Protein AF-A0A227IM84-F1 (afdb_monomer_lite)

Secondary structure (DSSP, 8-state):
-GGGT---SS-HHHHHH--TTGGGGG-GGGS------S-HHHHHHHHHHHSEEEE--SS--TTTT-EEEETT-TTHHHH-

InterPro domains:
  IPR004218 Prokaryotic glutathione synthetase, ATP-binding [PF02955] (20-80)
  IPR013815 ATP-grasp fold, subdomain 1 [G3DSA:3.30.1490.20] (33-80)

Organism: Vibrio parahaemolyticus (NCBI:txid670)

Radius of gyration: 16.97 Å; chains: 1; bounding box: 40×23×46 Å

pLDDT: mean 95.2, std 2.98, range [86.69, 98.12]

Sequence (80 aa):
AEEQGALIVNKPQSLRDCNEKLFTAWFPELTPTTIVTRKAEKIKAFREEHGDVILKPLDGMGGASIFRVKENDPNVSVII

Foldseek 3Di:
DVVVPDDDVPDPVCCVVCQPPCNCVVVVVVDPDDDDDPDLVVVVVVCVVPQWDWDDDSDDDDCPLIDTDGNPDPCSVVSD

Structure (mmCIF, N/CA/C/O backbone):
data_AF-A0A227IM84-F1
#
_entry.id   AF-A0A227IM84-F1
#
loop_
_atom_site.group_PDB
_atom_site.id
_atom_site.type_symbol
_atom_site.label_atom_id
_atom_site.label_alt_id
_atom_site.label_comp_id
_atom_site.label_asym_id
_atom_site.label_entity_id
_atom_site.label_seq_id
_atom_site.pdbx_PDB_ins_code
_atom_site.Cartn_x
_atom_site.Cartn_y
_atom_site.Cartn_z
_atom_site.occupancy
_atom_site.B_iso_or_equiv
_atom_site.auth_seq_id
_atom_site.auth_comp_id
_atom_site.auth_asym_id
_atom_site.auth_atom_id
_atom_site.pdbx_PDB_model_num
ATOM 1 N N . ALA A 1 1 ? -13.831 -4.270 26.973 1.00 86.69 1 ALA A N 1
ATOM 2 C CA . ALA A 1 1 ? -13.623 -2.812 27.106 1.00 86.69 1 ALA A CA 1
ATOM 3 C C . ALA A 1 1 ? -14.603 -2.037 26.226 1.00 86.69 1 ALA A C 1
ATOM 5 O O . ALA A 1 1 ? -15.526 -1.470 26.789 1.00 86.69 1 ALA A O 1
ATOM 6 N N . GLU A 1 2 ? -14.485 -2.068 24.888 1.00 92.94 2 GLU A N 1
ATOM 7 C CA . GLU A 1 2 ? -15.459 -1.398 23.992 1.00 92.94 2 GLU A CA 1
ATOM 8 C C . GLU A 1 2 ? -16.893 -1.912 24.222 1.00 92.94 2 GLU A C 1
ATOM 10 O O . GLU A 1 2 ? -17.784 -1.134 24.539 1.00 92.94 2 GLU A O 1
ATOM 15 N N . GLU A 1 3 ? -17.095 -3.234 24.206 1.00 95.44 3 GLU A N 1
ATOM 16 C CA . GLU A 1 3 ? -18.396 -3.877 24.491 1.00 95.44 3 GLU A CA 1
ATOM 17 C C . GLU A 1 3 ? -18.931 -3.604 25.909 1.00 95.44 3 GLU A C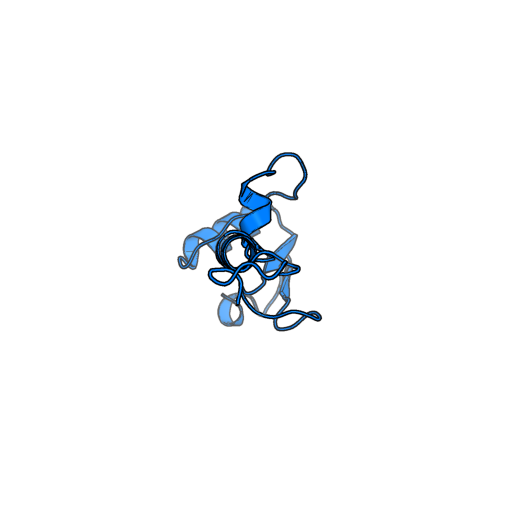 1
ATOM 19 O O . GLU A 1 3 ? -20.107 -3.803 26.183 1.00 95.44 3 GLU A O 1
ATOM 24 N N . GLN A 1 4 ? -18.070 -3.135 26.816 1.00 96.81 4 GLN A N 1
ATOM 25 C CA . GLN A 1 4 ? -18.416 -2.796 28.200 1.00 96.81 4 GLN A CA 1
ATOM 26 C C . GLN A 1 4 ? -18.665 -1.285 28.377 1.00 96.81 4 GLN A C 1
ATOM 28 O O . GLN A 1 4 ? -18.755 -0.809 29.505 1.00 96.81 4 GLN A O 1
ATOM 33 N N . GLY A 1 5 ? -18.763 -0.523 27.279 1.00 96.12 5 GLY A N 1
ATOM 34 C CA . GLY A 1 5 ? -19.124 0.898 27.275 1.00 96.12 5 GLY A CA 1
ATOM 35 C C . GLY A 1 5 ? -17.950 1.880 27.307 1.00 96.12 5 GLY A C 1
ATOM 36 O O . GLY A 1 5 ? -18.176 3.088 27.349 1.00 96.12 5 GLY A O 1
ATOM 37 N N . ALA A 1 6 ? -16.700 1.408 27.272 1.00 97.19 6 ALA A N 1
ATOM 38 C CA . ALA A 1 6 ? -15.545 2.302 27.211 1.00 97.19 6 ALA A CA 1
ATOM 39 C C . ALA A 1 6 ? -15.373 2.904 25.804 1.00 97.19 6 ALA A C 1
ATOM 41 O O . ALA A 1 6 ? -15.404 2.180 24.807 1.00 97.19 6 ALA A O 1
ATOM 42 N N . LEU A 1 7 ? -15.108 4.214 25.722 1.00 97.19 7 LEU A N 1
ATOM 43 C CA . LEU A 1 7 ? -14.642 4.858 24.491 1.00 97.19 7 LEU A CA 1
ATOM 4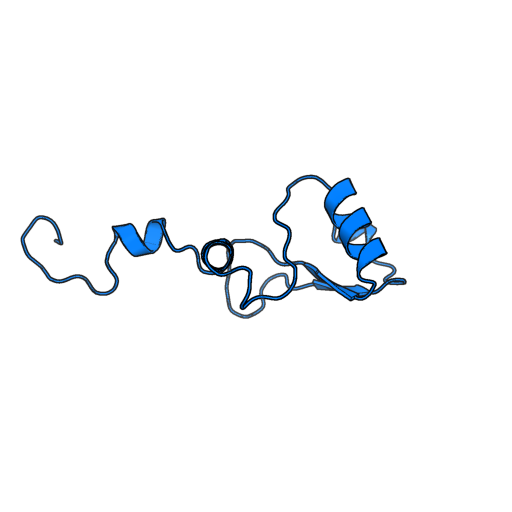4 C C . LEU A 1 7 ? -13.212 4.392 24.185 1.00 97.19 7 LEU A C 1
ATOM 46 O O . LEU A 1 7 ? -12.311 4.584 25.000 1.00 97.19 7 LEU A O 1
ATOM 50 N N . ILE A 1 8 ? -13.000 3.815 23.002 1.00 97.62 8 ILE A N 1
ATOM 51 C CA . ILE A 1 8 ? -11.682 3.368 22.540 1.00 97.62 8 ILE A CA 1
ATOM 52 C C . ILE A 1 8 ? -11.224 4.249 21.380 1.00 97.62 8 ILE A C 1
ATOM 54 O O . ILE A 1 8 ? -11.947 4.414 20.396 1.00 97.62 8 ILE A O 1
ATOM 58 N N . VAL A 1 9 ? -10.010 4.787 21.483 1.00 96.69 9 VAL A N 1
ATOM 59 C CA . VAL A 1 9 ? -9.402 5.631 20.450 1.00 96.69 9 VAL A CA 1
ATOM 60 C C . VAL A 1 9 ? -8.075 5.002 20.017 1.00 96.69 9 VAL A C 1
ATOM 62 O O . VAL A 1 9 ? -7.145 4.932 20.812 1.00 96.69 9 VAL A O 1
ATOM 65 N N . ASN A 1 10 ? -7.928 4.510 18.785 1.00 96.44 10 ASN A N 1
ATOM 66 C CA . ASN A 1 10 ? -8.935 4.415 17.716 1.00 96.44 10 ASN A CA 1
ATOM 67 C C . ASN A 1 10 ? -9.876 3.208 17.878 1.00 96.44 10 ASN A C 1
ATOM 69 O O . ASN A 1 10 ? -9.532 2.224 18.533 1.00 96.44 10 ASN A O 1
ATOM 73 N N . LYS A 1 11 ? -11.047 3.259 17.226 1.00 97.31 11 LYS A N 1
ATOM 74 C CA . LYS A 1 11 ? -12.028 2.162 17.224 1.00 97.31 11 LYS A CA 1
ATOM 75 C C . LYS A 1 11 ? -11.372 0.840 16.766 1.00 97.31 11 LYS A C 1
ATOM 77 O O . LYS A 1 11 ? -10.841 0.797 15.654 1.00 97.31 11 LYS A O 1
ATOM 82 N N . PRO A 1 12 ? -11.451 -0.257 17.546 1.00 96.88 12 PRO A N 1
ATOM 83 C CA . PRO A 1 12 ? -10.786 -1.527 17.233 1.00 96.88 12 PRO A CA 1
ATOM 84 C C . PRO A 1 12 ? -11.135 -2.119 15.868 1.00 96.88 12 PRO A C 1
ATOM 86 O O . PRO A 1 12 ? -10.281 -2.707 15.211 1.00 96.88 12 PRO A O 1
ATOM 89 N N . GLN A 1 13 ? -12.388 -1.978 15.434 1.00 97.62 13 GLN A N 1
ATOM 90 C CA . GLN A 1 13 ? -12.806 -2.414 14.104 1.00 97.62 13 GLN A CA 1
ATOM 91 C C . GLN A 1 13 ? -12.143 -1.580 13.004 1.00 97.62 13 GLN A C 1
ATOM 93 O O . GLN A 1 13 ? -11.554 -2.149 12.093 1.00 97.62 13 GLN A O 1
ATOM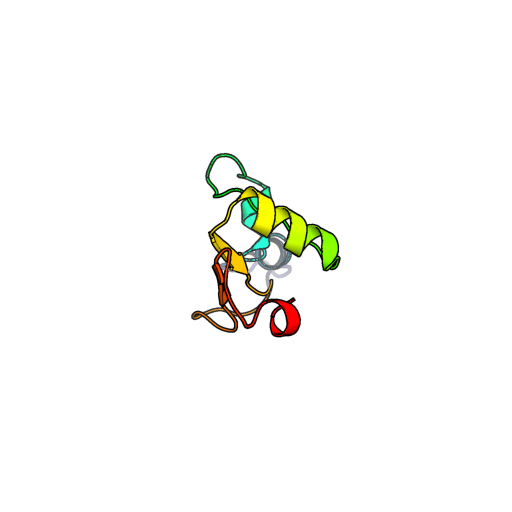 98 N N . SER A 1 14 ? -12.139 -0.253 13.141 1.00 97.94 14 SER A N 1
ATOM 99 C CA . SER A 1 14 ? -11.486 0.640 12.181 1.00 97.94 14 SER A CA 1
ATOM 100 C C . SER A 1 14 ? -9.993 0.348 12.046 1.00 97.94 14 SER A C 1
ATOM 102 O O . SER A 1 14 ? -9.458 0.442 10.954 1.00 97.94 14 SER A O 1
ATOM 104 N N . LEU A 1 15 ? -9.314 -0.078 13.116 1.00 97.12 15 LEU A N 1
ATOM 105 C CA . LEU A 1 15 ? -7.911 -0.502 13.031 1.00 97.12 15 LEU A CA 1
ATOM 106 C C . LEU A 1 15 ? -7.703 -1.761 12.171 1.00 97.12 15 LEU A C 1
ATOM 108 O O . LEU A 1 15 ? -6.645 -1.911 11.567 1.00 97.12 15 LEU A O 1
ATOM 112 N N . ARG A 1 16 ? -8.687 -2.667 12.110 1.00 96.75 16 ARG A N 1
ATOM 113 C CA . ARG A 1 16 ? -8.636 -3.851 11.234 1.00 96.75 16 ARG A CA 1
ATOM 114 C C . ARG A 1 16 ? -8.999 -3.509 9.793 1.00 96.75 16 ARG A C 1
ATOM 116 O O . ARG A 1 16 ? -8.394 -4.055 8.875 1.00 96.75 16 ARG A O 1
ATOM 123 N N . ASP A 1 17 ? -9.963 -2.614 9.618 1.00 97.19 17 ASP A N 1
ATOM 124 C CA . ASP A 1 17 ? -10.490 -2.241 8.305 1.00 97.19 17 ASP A CA 1
ATOM 125 C C . ASP A 1 17 ? -9.536 -1.278 7.570 1.00 97.19 17 ASP A C 1
ATOM 127 O O . ASP A 1 17 ? -9.339 -1.381 6.359 1.00 97.19 17 ASP A O 1
ATOM 131 N N . CYS A 1 18 ? -8.889 -0.371 8.305 1.00 97.56 18 CYS A N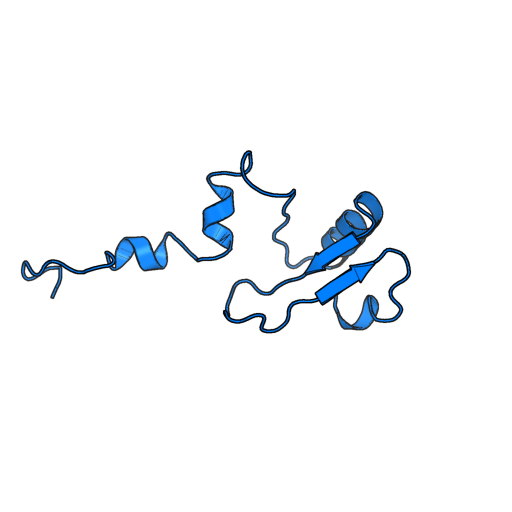 1
ATOM 132 C CA . CYS A 1 18 ? -8.064 0.704 7.763 1.00 97.56 18 CYS A CA 1
ATOM 133 C C . CYS A 1 18 ? -6.563 0.391 7.879 1.00 97.56 18 CYS A C 1
ATOM 135 O O . CYS A 1 18 ? -5.832 1.074 8.599 1.00 97.56 18 CYS A O 1
ATOM 137 N N . ASN A 1 19 ? -6.074 -0.631 7.164 1.00 96.38 19 ASN A N 1
ATOM 138 C CA . ASN A 1 19 ? -4.626 -0.861 7.061 1.00 96.38 19 ASN A CA 1
ATOM 139 C C . ASN A 1 19 ? -3.926 0.386 6.492 1.00 96.38 19 ASN A C 1
ATOM 141 O O . ASN A 1 19 ? -4.347 0.922 5.470 1.00 96.38 19 ASN A O 1
ATOM 145 N N . GLU A 1 20 ? -2.814 0.795 7.104 1.00 94.12 20 GLU A N 1
ATOM 146 C CA . GLU A 1 20 ? -2.134 2.059 6.788 1.00 94.12 20 GLU A CA 1
ATOM 147 C C . GLU A 1 20 ? -1.765 2.249 5.310 1.00 94.12 20 GLU A C 1
ATOM 149 O O . GLU A 1 20 ? -1.625 3.382 4.855 1.00 94.12 20 GLU A O 1
ATOM 154 N N . LYS A 1 21 ? -1.541 1.159 4.566 1.00 93.44 21 LYS A N 1
ATOM 155 C CA . LYS A 1 21 ? -1.152 1.208 3.152 1.00 93.44 21 LYS A CA 1
ATOM 156 C C . LYS A 1 21 ? -2.330 0.902 2.235 1.00 93.44 21 LYS A C 1
ATOM 158 O O . LYS A 1 21 ? -2.488 1.576 1.229 1.00 93.44 21 LYS A O 1
ATOM 163 N N . LEU A 1 22 ? -3.153 -0.093 2.563 1.00 96.06 22 LEU A N 1
ATOM 164 C CA . LEU A 1 22 ? -4.268 -0.518 1.712 1.00 96.06 22 LEU A CA 1
ATOM 165 C C . LEU A 1 22 ? -5.476 0.407 1.795 1.00 96.06 22 LEU A C 1
ATOM 167 O O . LEU A 1 22 ? -6.230 0.485 0.830 1.00 96.06 22 LEU A O 1
ATOM 171 N N . PHE A 1 23 ? -5.666 1.123 2.904 1.00 97.62 23 PHE A N 1
ATOM 172 C CA . PHE A 1 23 ? -6.820 2.005 3.059 1.00 97.62 23 PHE A CA 1
ATOM 173 C C . PHE A 1 23 ? -6.824 3.155 2.038 1.00 97.62 23 PHE A C 1
ATOM 175 O O . PHE A 1 23 ? -7.879 3.684 1.702 1.00 97.62 23 PHE A O 1
ATOM 182 N N . THR A 1 24 ? -5.669 3.474 1.444 1.00 97.06 24 THR A N 1
ATOM 183 C CA . THR A 1 24 ? -5.576 4.443 0.343 1.00 97.06 24 THR A CA 1
ATOM 184 C C . THR A 1 24 ? -6.324 3.988 -0.915 1.00 97.06 24 THR A C 1
ATOM 186 O O . THR A 1 24 ? -6.682 4.823 -1.735 1.00 97.06 24 THR A O 1
ATOM 189 N N . ALA A 1 25 ? -6.616 2.690 -1.068 1.00 96.50 25 ALA A N 1
ATOM 190 C CA . ALA A 1 25 ? -7.393 2.163 -2.191 1.00 96.50 25 ALA A CA 1
ATOM 191 C C . ALA A 1 25 ? -8.849 2.665 -2.222 1.00 96.50 25 ALA A C 1
ATOM 193 O O . ALA A 1 25 ? -9.499 2.558 -3.258 1.00 96.50 25 ALA A O 1
ATOM 194 N N . TRP A 1 26 ? -9.355 3.221 -1.115 1.00 97.69 26 TRP A N 1
ATOM 195 C CA . TRP A 1 26 ? -10.670 3.867 -1.053 1.00 97.69 26 TRP A CA 1
ATOM 196 C C . TRP A 1 26 ? -10.663 5.319 -1.549 1.00 97.69 26 TRP A C 1
ATOM 198 O O . TRP A 1 26 ? -11.733 5.898 -1.699 1.00 97.69 26 TRP A O 1
ATOM 208 N N . PHE A 1 27 ? -9.484 5.890 -1.817 1.00 97.62 27 PHE A N 1
ATOM 209 C CA . PHE A 1 27 ? -9.299 7.265 -2.297 1.00 97.62 27 PHE A CA 1
ATOM 210 C C . PHE A 1 27 ? -8.282 7.318 -3.453 1.00 97.62 27 PHE A C 1
ATOM 212 O O . PHE A 1 27 ? -7.298 8.063 -3.379 1.00 97.62 27 PHE A O 1
ATOM 219 N N . PRO A 1 28 ? -8.437 6.479 -4.497 1.00 96.56 28 PRO A N 1
ATOM 220 C CA . PRO A 1 28 ? -7.427 6.313 -5.540 1.00 96.56 28 PRO A CA 1
ATOM 221 C C . PRO A 1 28 ? -7.094 7.621 -6.272 1.00 96.56 28 PRO A C 1
ATOM 223 O O . PRO A 1 28 ? -5.945 7.832 -6.651 1.00 96.56 28 PRO A O 1
ATOM 226 N N . GLU A 1 29 ? -8.063 8.523 -6.414 1.00 97.50 29 GLU A N 1
ATOM 227 C CA . GLU A 1 29 ? -7.937 9.831 -7.058 1.00 97.50 29 GLU A CA 1
ATOM 228 C C . GLU A 1 29 ? -7.012 10.808 -6.317 1.00 97.50 29 GLU A C 1
ATOM 230 O O . GLU A 1 29 ? -6.549 11.783 -6.906 1.00 97.50 29 GLU A O 1
ATOM 235 N N . LEU A 1 30 ? -6.719 10.544 -5.040 1.00 98.12 30 LEU A N 1
ATOM 236 C CA . LEU A 1 30 ? -5.835 11.357 -4.201 1.00 98.12 30 LEU A CA 1
ATOM 237 C C . LEU A 1 30 ? -4.455 10.714 -4.003 1.00 98.12 30 LEU A C 1
ATOM 239 O O . LEU A 1 30 ? -3.656 11.184 -3.192 1.00 98.12 30 LEU A O 1
ATOM 243 N N . THR A 1 31 ? -4.174 9.618 -4.710 1.00 97.31 31 THR A N 1
ATOM 244 C CA . THR A 1 31 ? -2.972 8.800 -4.515 1.00 97.31 31 THR A CA 1
ATOM 245 C C . THR A 1 31 ? -2.197 8.645 -5.821 1.00 97.31 31 THR A C 1
ATOM 247 O O . THR A 1 31 ? -2.781 8.752 -6.899 1.00 97.31 31 THR A O 1
ATOM 250 N N . PRO A 1 32 ? -0.878 8.383 -5.772 1.00 97.19 32 PRO A N 1
ATOM 251 C CA . PRO A 1 32 ? -0.167 7.940 -6.965 1.00 97.19 32 PRO A CA 1
ATOM 252 C C . PRO A 1 32 ? -0.750 6.613 -7.465 1.00 97.19 32 PRO A C 1
ATOM 254 O O . PRO A 1 32 ? -1.243 5.807 -6.668 1.00 97.19 32 PRO A O 1
ATOM 257 N N . THR A 1 33 ? -0.625 6.349 -8.769 1.00 97.69 33 THR A N 1
ATOM 258 C CA . THR A 1 33 ? -0.985 5.053 -9.357 1.00 97.69 33 THR A CA 1
ATOM 259 C C . THR A 1 33 ? -0.372 3.927 -8.527 1.00 97.69 33 THR A C 1
ATOM 261 O O . THR A 1 33 ? 0.837 3.891 -8.305 1.00 97.69 33 THR A O 1
ATOM 264 N N . THR A 1 34 ? -1.215 3.035 -8.010 1.00 97.75 34 THR A N 1
ATOM 265 C CA . THR A 1 34 ? -0.804 1.997 -7.062 1.00 97.75 34 THR A CA 1
ATOM 266 C C . THR A 1 34 ? -1.362 0.653 -7.500 1.00 97.75 34 THR A C 1
ATOM 268 O O . THR A 1 34 ? -2.559 0.518 -7.748 1.00 97.75 34 THR A O 1
ATOM 271 N N . ILE A 1 35 ? -0.503 -0.367 -7.534 1.00 97.69 35 ILE A N 1
ATOM 272 C CA . ILE A 1 35 ? -0.917 -1.764 -7.663 1.00 97.69 35 ILE A CA 1
ATOM 273 C C . ILE A 1 35 ? -0.546 -2.539 -6.400 1.00 97.69 35 ILE A C 1
ATOM 275 O O . ILE A 1 35 ? 0.508 -2.327 -5.805 1.00 97.69 35 ILE A O 1
ATOM 279 N N . VAL A 1 36 ? -1.404 -3.479 -6.006 1.00 97.56 36 VAL A N 1
ATOM 280 C CA . VAL A 1 36 ? -1.125 -4.442 -4.935 1.00 97.56 36 VAL A CA 1
ATOM 281 C C . VAL A 1 36 ? -1.241 -5.834 -5.534 1.00 97.56 36 VAL A C 1
ATOM 283 O O . VAL A 1 36 ? -2.294 -6.230 -6.032 1.00 97.56 36 VAL A O 1
ATOM 286 N N . THR A 1 37 ? -0.141 -6.581 -5.552 1.00 97.56 37 THR A N 1
ATOM 287 C CA . THR A 1 37 ? -0.077 -7.877 -6.233 1.00 97.56 37 THR A CA 1
ATOM 288 C C . THR A 1 37 ? 0.981 -8.776 -5.606 1.00 97.56 37 THR A C 1
ATOM 290 O O . THR A 1 37 ? 1.972 -8.301 -5.064 1.00 97.56 37 THR A O 1
ATOM 293 N N . ARG A 1 38 ? 0.779 -10.092 -5.720 1.00 96.94 38 ARG A N 1
ATOM 294 C CA . ARG A 1 38 ? 1.792 -11.122 -5.419 1.00 96.94 38 ARG A CA 1
ATOM 295 C C . ARG A 1 38 ? 2.463 -11.682 -6.682 1.00 96.94 38 ARG A C 1
ATOM 297 O O . ARG A 1 38 ? 3.294 -12.573 -6.591 1.00 96.94 38 ARG A O 1
ATOM 304 N N . LYS A 1 39 ? 2.053 -11.227 -7.874 1.00 97.88 39 LYS A N 1
ATOM 305 C CA . LYS A 1 39 ? 2.562 -11.710 -9.168 1.00 97.88 39 LYS A CA 1
ATOM 306 C C . LYS A 1 39 ? 3.720 -10.834 -9.641 1.00 97.88 39 LYS A C 1
ATOM 308 O O . LYS A 1 39 ? 3.465 -9.693 -10.025 1.00 97.88 39 LYS A O 1
ATOM 313 N N . ALA A 1 40 ? 4.929 -11.392 -9.691 1.00 96.38 40 ALA A N 1
ATOM 314 C CA . ALA A 1 40 ? 6.142 -10.709 -10.150 1.00 96.38 40 ALA A CA 1
ATOM 315 C C . ALA A 1 40 ? 5.975 -10.053 -11.532 1.00 96.38 40 ALA A C 1
ATOM 317 O O . ALA A 1 40 ? 6.323 -8.890 -11.707 1.00 96.38 40 ALA A O 1
ATOM 318 N N . GLU A 1 41 ? 5.343 -10.745 -12.485 1.00 97.25 41 GLU A N 1
ATOM 319 C CA . GLU A 1 41 ? 5.137 -10.216 -13.844 1.00 97.25 41 GLU A CA 1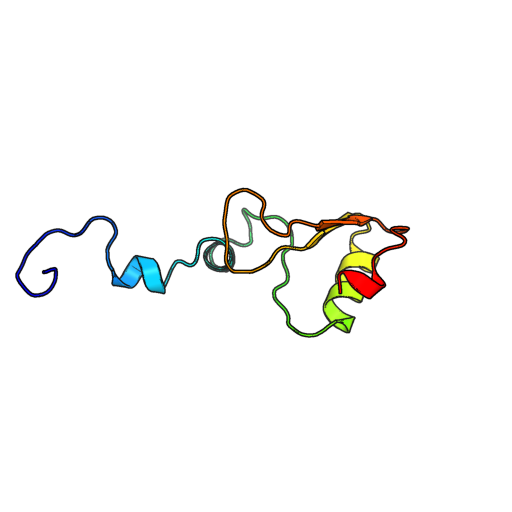
ATOM 320 C C . GLU A 1 41 ? 4.313 -8.921 -13.872 1.00 97.25 41 GLU A C 1
ATOM 322 O O . GLU A 1 41 ? 4.595 -8.021 -14.655 1.00 97.25 41 GLU A O 1
ATOM 327 N N . LYS A 1 42 ? 3.337 -8.769 -12.966 1.00 98.06 42 LYS A N 1
ATOM 328 C CA . LYS A 1 42 ? 2.573 -7.516 -12.857 1.00 98.06 42 LYS A CA 1
ATOM 329 C C . LYS A 1 42 ? 3.417 -6.370 -12.296 1.00 98.06 42 LYS A C 1
ATOM 331 O O . LYS A 1 42 ? 3.190 -5.227 -12.666 1.00 98.06 42 LYS A O 1
ATOM 336 N N . ILE A 1 43 ? 4.361 -6.672 -11.405 1.00 96.56 43 ILE A N 1
ATOM 337 C CA . ILE A 1 43 ? 5.267 -5.673 -10.823 1.00 96.56 43 ILE A CA 1
ATOM 338 C C . ILE A 1 43 ? 6.259 -5.194 -11.888 1.00 96.56 43 ILE A C 1
ATOM 340 O O . ILE A 1 43 ? 6.469 -3.992 -12.029 1.00 96.56 43 ILE A O 1
ATOM 344 N N . LYS A 1 44 ? 6.816 -6.122 -12.678 1.00 95.19 44 LYS A N 1
ATOM 345 C CA . LYS A 1 44 ? 7.708 -5.804 -13.802 1.00 95.19 44 LYS A CA 1
ATOM 346 C C . LYS A 1 44 ? 7.004 -4.952 -14.857 1.00 95.19 44 LYS A C 1
ATOM 348 O O . LYS A 1 44 ? 7.522 -3.896 -15.192 1.00 95.19 44 LYS A O 1
ATOM 353 N N . ALA A 1 45 ? 5.798 -5.342 -15.276 1.00 97.00 45 ALA A N 1
ATOM 354 C CA . ALA A 1 45 ? 5.006 -4.568 -16.232 1.00 97.00 45 ALA A CA 1
ATOM 355 C C . ALA A 1 45 ? 4.694 -3.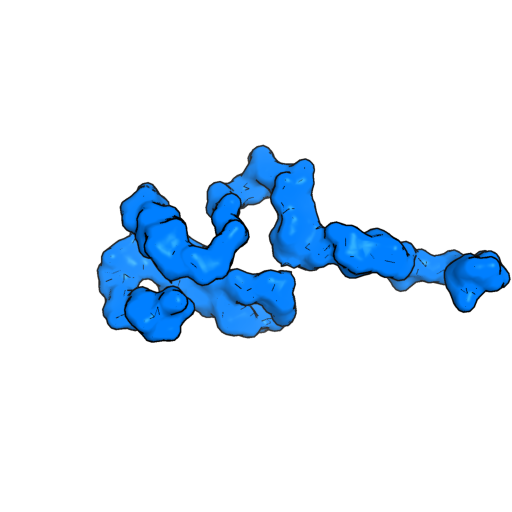148 -15.721 1.00 97.00 45 ALA A C 1
ATOM 357 O O . ALA A 1 45 ? 4.859 -2.178 -16.449 1.00 97.00 45 ALA A O 1
ATOM 358 N N . PHE A 1 46 ? 4.317 -3.006 -14.445 1.00 97.44 46 PHE A N 1
ATOM 359 C CA . PHE A 1 46 ? 4.060 -1.696 -13.836 1.00 97.44 46 PHE A CA 1
ATOM 360 C C . PHE A 1 46 ? 5.310 -0.807 -13.792 1.00 97.44 46 PHE A C 1
ATOM 362 O O . PHE A 1 46 ? 5.243 0.398 -14.020 1.00 97.44 46 PHE A O 1
ATOM 369 N N . ARG A 1 47 ? 6.475 -1.402 -13.517 1.00 96.00 47 ARG A N 1
ATOM 370 C CA . ARG A 1 47 ? 7.763 -0.707 -13.584 1.00 96.00 47 ARG A CA 1
ATOM 371 C C . ARG A 1 47 ? 8.107 -0.287 -15.012 1.00 96.00 47 ARG A C 1
ATOM 373 O O . ARG A 1 47 ? 8.577 0.828 -15.189 1.00 96.00 47 ARG A O 1
ATOM 380 N N . GLU A 1 48 ? 7.922 -1.165 -15.993 1.00 95.31 48 GLU A N 1
ATOM 381 C CA . GLU A 1 48 ? 8.171 -0.861 -17.410 1.00 95.31 48 GLU A CA 1
ATOM 382 C C . GLU A 1 48 ? 7.282 0.287 -17.901 1.00 95.31 48 GLU A C 1
ATOM 384 O O . GLU A 1 48 ? 7.761 1.162 -18.613 1.00 95.31 48 GLU A O 1
ATOM 389 N N . GLU A 1 49 ? 6.022 0.335 -17.464 1.00 97.44 49 GLU A N 1
ATOM 390 C CA . GLU A 1 49 ? 5.086 1.410 -17.808 1.00 97.44 49 GLU A CA 1
ATOM 391 C C . GLU A 1 49 ? 5.477 2.769 -17.198 1.00 97.44 49 GLU A C 1
ATOM 393 O O . GLU A 1 49 ? 5.337 3.803 -17.852 1.00 97.44 49 GLU A O 1
ATOM 398 N N . HIS A 1 50 ? 5.964 2.792 -15.951 1.00 97.06 50 HIS A N 1
ATOM 399 C CA . HIS A 1 50 ? 6.179 4.039 -15.201 1.00 97.06 50 HIS A CA 1
ATOM 400 C C . HIS A 1 50 ? 7.647 4.477 -15.044 1.00 97.06 50 HIS A C 1
ATOM 402 O O . HIS A 1 50 ? 7.897 5.614 -14.645 1.00 97.06 50 HIS A O 1
ATOM 408 N N . GLY A 1 51 ? 8.628 3.616 -15.328 1.00 95.38 51 GLY A N 1
ATOM 409 C CA . GLY A 1 51 ? 10.070 3.914 -15.350 1.00 95.38 51 GLY A CA 1
ATOM 410 C C . GLY A 1 51 ? 10.752 4.169 -13.991 1.00 95.38 51 GLY A C 1
ATOM 411 O O . GLY A 1 51 ? 11.929 3.847 -13.825 1.00 95.38 51 GLY A O 1
ATOM 412 N N . ASP A 1 52 ? 10.048 4.711 -12.995 1.00 96.75 52 ASP A N 1
ATOM 413 C CA . ASP A 1 52 ? 10.552 4.963 -11.635 1.00 96.75 52 ASP A CA 1
ATOM 414 C C . ASP A 1 52 ? 9.444 4.682 -10.615 1.00 96.75 52 ASP A C 1
ATOM 416 O O . ASP A 1 52 ? 8.468 5.427 -10.510 1.00 96.75 52 ASP A O 1
ATOM 420 N N . VAL A 1 53 ? 9.567 3.571 -9.887 1.00 97.50 53 VAL A N 1
ATOM 421 C CA . VAL A 1 53 ? 8.509 3.075 -8.996 1.00 97.50 53 VAL A CA 1
ATOM 422 C C . VAL A 1 53 ? 9.016 2.832 -7.581 1.00 97.50 53 VAL A C 1
ATOM 424 O O . VAL A 1 53 ? 10.193 2.553 -7.351 1.00 97.50 53 VAL A O 1
ATOM 427 N N . ILE A 1 54 ? 8.100 2.903 -6.616 1.00 97.25 54 ILE A N 1
ATOM 428 C CA . ILE A 1 54 ? 8.357 2.548 -5.219 1.00 97.25 54 ILE A CA 1
ATOM 429 C C . ILE A 1 54 ? 7.711 1.195 -4.925 1.00 97.25 54 ILE A C 1
ATOM 431 O O . ILE A 1 54 ? 6.490 1.061 -4.994 1.00 97.25 54 ILE A O 1
ATOM 435 N N . LEU A 1 55 ? 8.526 0.213 -4.544 1.00 96.75 55 LEU A N 1
ATOM 436 C CA . LEU A 1 55 ? 8.070 -1.057 -3.987 1.00 96.75 55 LEU A CA 1
ATOM 437 C C . LEU A 1 55 ? 8.172 -1.005 -2.465 1.00 96.75 55 LEU A C 1
ATOM 439 O O . LEU A 1 55 ? 9.174 -0.558 -1.906 1.00 96.75 55 LEU A O 1
ATOM 443 N N . LYS A 1 56 ? 7.101 -1.433 -1.799 1.00 96.25 56 LYS A N 1
ATOM 444 C CA . LYS A 1 56 ? 6.971 -1.397 -0.343 1.00 96.25 56 LYS A CA 1
ATOM 445 C C . LYS A 1 56 ? 6.113 -2.563 0.149 1.00 96.25 56 LYS A C 1
ATOM 447 O O . LYS A 1 56 ? 5.155 -2.922 -0.543 1.00 96.25 56 LYS A O 1
ATOM 452 N N . PRO A 1 57 ? 6.412 -3.139 1.324 1.00 94.44 57 PRO A N 1
ATOM 453 C CA . PRO A 1 57 ? 5.535 -4.118 1.950 1.00 94.44 57 PRO A CA 1
ATOM 454 C C . PRO A 1 57 ? 4.217 -3.478 2.422 1.00 94.44 57 PRO A C 1
ATOM 456 O O . PRO A 1 57 ? 4.067 -2.253 2.473 1.00 94.44 57 PRO A O 1
ATOM 459 N N . LEU A 1 58 ? 3.236 -4.329 2.741 1.00 93.25 58 LEU A N 1
ATOM 460 C CA . LEU A 1 58 ? 1.918 -3.911 3.247 1.00 93.25 58 LEU A CA 1
ATOM 461 C C . LEU A 1 58 ? 1.883 -3.757 4.773 1.00 93.25 58 LEU A C 1
ATOM 463 O O . LEU A 1 58 ? 0.961 -3.143 5.317 1.00 93.25 58 LEU A O 1
ATOM 467 N N . ASP A 1 59 ? 2.876 -4.323 5.449 1.00 89.44 59 ASP A N 1
ATOM 468 C CA . ASP A 1 59 ? 3.150 -4.151 6.864 1.00 89.44 59 ASP A CA 1
ATOM 469 C C . ASP A 1 59 ? 4.358 -3.224 7.071 1.00 89.44 59 ASP A C 1
ATOM 471 O O . ASP A 1 59 ? 4.984 -2.732 6.129 1.00 89.44 59 ASP A O 1
ATOM 475 N N . GLY A 1 60 ? 4.646 -2.923 8.333 1.00 88.94 60 GLY A N 1
ATOM 476 C CA . GLY A 1 60 ? 5.764 -2.069 8.703 1.00 88.94 60 GLY A CA 1
ATOM 477 C C . GLY A 1 60 ? 5.513 -0.565 8.550 1.00 88.94 60 GLY A C 1
ATOM 478 O O . GLY A 1 60 ? 4.571 -0.068 7.919 1.00 88.94 60 GLY A O 1
ATOM 479 N N . MET A 1 61 ? 6.413 0.178 9.184 1.00 87.94 61 MET A N 1
ATOM 480 C CA . MET A 1 61 ? 6.433 1.636 9.264 1.00 87.94 61 MET A CA 1
ATOM 481 C C . MET A 1 61 ? 7.892 2.118 9.317 1.00 87.94 61 MET A C 1
ATOM 483 O O . MET A 1 61 ? 8.812 1.308 9.412 1.00 87.94 61 MET A O 1
ATOM 487 N N . GLY A 1 62 ? 8.127 3.431 9.226 1.00 89.25 62 GLY A N 1
ATOM 488 C CA . GLY A 1 62 ? 9.476 4.000 9.391 1.00 89.25 62 GLY A CA 1
ATOM 489 C C . GLY A 1 62 ? 10.451 3.730 8.238 1.00 89.25 62 GLY A C 1
ATOM 490 O O . GLY A 1 62 ? 11.658 3.744 8.446 1.00 89.25 62 GLY A O 1
ATOM 491 N N . GLY A 1 63 ? 9.950 3.476 7.026 1.00 89.25 63 GLY A N 1
ATOM 492 C CA . GLY A 1 63 ? 10.800 3.248 5.851 1.00 89.25 63 GLY A CA 1
ATOM 493 C C . GLY A 1 63 ? 11.381 1.834 5.743 1.00 89.25 63 GLY A C 1
ATOM 494 O O . GLY A 1 63 ? 12.280 1.611 4.935 1.00 89.25 63 GLY A O 1
ATOM 495 N N . ALA A 1 64 ? 10.866 0.876 6.518 1.00 88.81 64 ALA A N 1
ATOM 496 C CA . ALA A 1 64 ? 11.255 -0.525 6.406 1.00 88.81 64 ALA A CA 1
ATOM 497 C C . ALA A 1 64 ? 10.963 -1.076 4.997 1.00 88.81 64 ALA A C 1
ATOM 499 O O . ALA A 1 64 ? 9.840 -0.971 4.502 1.00 88.81 64 ALA A O 1
ATOM 500 N N . SER A 1 65 ? 11.984 -1.667 4.369 1.00 90.81 65 SER A N 1
ATOM 501 C CA . SER A 1 65 ? 11.895 -2.353 3.070 1.00 90.81 65 SER A CA 1
ATOM 502 C C . SER A 1 65 ? 11.262 -1.517 1.946 1.00 90.81 65 SER A C 1
ATOM 504 O O . SER A 1 65 ? 10.470 -2.023 1.152 1.00 90.81 65 SER A O 1
ATOM 506 N N . ILE A 1 66 ? 11.611 -0.228 1.877 1.00 94.75 66 ILE A N 1
ATOM 507 C CA . ILE A 1 66 ? 11.232 0.656 0.769 1.00 94.75 66 ILE A CA 1
ATOM 508 C C . ILE A 1 66 ? 12.317 0.618 -0.306 1.00 94.75 66 ILE A C 1
ATOM 510 O O . ILE A 1 66 ? 13.454 1.020 -0.062 1.00 94.75 66 ILE A O 1
ATOM 514 N N . PHE A 1 67 ? 11.949 0.193 -1.513 1.00 96.31 67 PHE A N 1
ATOM 515 C CA . PHE A 1 67 ? 12.844 0.139 -2.665 1.00 96.31 67 PHE A CA 1
ATOM 516 C C . PHE A 1 67 ? 12.371 1.114 -3.738 1.00 96.31 67 PHE A C 1
ATOM 518 O O . PHE A 1 67 ? 11.236 1.028 -4.206 1.00 96.31 67 PHE A O 1
ATOM 525 N N . ARG A 1 68 ? 13.249 2.028 -4.155 1.00 96.31 68 ARG A N 1
ATOM 526 C CA . ARG A 1 68 ? 13.047 2.820 -5.371 1.00 96.31 68 ARG A CA 1
ATOM 527 C C . ARG A 1 68 ? 13.690 2.084 -6.531 1.00 96.31 68 ARG A C 1
ATOM 529 O O . ARG A 1 68 ? 14.906 1.945 -6.546 1.00 96.31 68 ARG A O 1
ATOM 536 N N . VAL A 1 69 ? 12.883 1.648 -7.488 1.00 96.25 69 VAL A N 1
ATOM 537 C CA . VAL A 1 69 ? 13.327 0.832 -8.616 1.00 96.25 69 VAL A CA 1
ATOM 538 C C . VAL A 1 69 ? 13.177 1.633 -9.902 1.00 96.25 69 VAL A C 1
ATOM 540 O O . VAL A 1 69 ? 12.066 1.883 -10.367 1.00 96.25 69 VAL A O 1
ATOM 543 N N . LYS A 1 70 ? 14.314 2.025 -10.479 1.00 94.94 70 LYS A N 1
ATOM 544 C CA . LYS A 1 70 ? 14.383 2.752 -11.755 1.00 94.94 70 LYS A CA 1
ATOM 545 C C . LYS A 1 70 ? 14.458 1.792 -12.945 1.00 94.94 70 LYS A C 1
ATOM 547 O O . LYS A 1 70 ? 14.764 0.608 -12.781 1.00 94.94 70 LYS A O 1
ATOM 552 N N . GLU A 1 71 ? 14.259 2.313 -14.151 1.00 89.69 71 GLU A N 1
ATOM 553 C CA . GLU A 1 71 ? 14.264 1.585 -15.431 1.00 89.69 71 GLU A CA 1
ATOM 554 C C . GLU A 1 71 ? 15.534 0.752 -15.696 1.00 89.69 71 GLU A C 1
ATOM 556 O O . GLU A 1 71 ? 15.456 -0.310 -16.308 1.00 89.69 71 GLU A O 1
ATOM 561 N N . ASN A 1 72 ? 16.682 1.143 -15.135 1.00 88.62 72 ASN A N 1
ATOM 562 C CA . ASN A 1 72 ? 17.961 0.429 -15.279 1.00 88.62 72 ASN A CA 1
ATOM 563 C C . ASN A 1 72 ? 18.558 -0.036 -13.938 1.00 88.62 72 ASN A C 1
ATOM 565 O O . ASN A 1 72 ? 19.774 -0.147 -13.801 1.00 88.62 72 ASN A O 1
ATOM 569 N N . ASP A 1 73 ? 17.723 -0.257 -12.919 1.00 92.44 73 ASP A N 1
ATOM 570 C CA . ASP A 1 73 ? 18.197 -0.752 -11.625 1.00 92.44 73 ASP A CA 1
ATOM 571 C C . ASP A 1 73 ? 18.754 -2.190 -11.751 1.00 92.44 73 ASP A C 1
ATOM 573 O O . ASP A 1 73 ? 18.033 -3.089 -12.193 1.00 92.44 73 ASP A O 1
ATOM 577 N N . PRO A 1 74 ? 20.023 -2.443 -11.377 1.00 92.19 74 PRO A N 1
ATOM 578 C CA . PRO A 1 74 ? 20.634 -3.764 -11.517 1.00 92.19 74 PRO A CA 1
ATOM 579 C C . PRO A 1 74 ? 20.069 -4.802 -10.532 1.00 92.19 74 PRO A C 1
ATOM 581 O O . PRO A 1 74 ? 20.291 -5.996 -10.715 1.00 92.19 74 PRO A O 1
ATOM 584 N N . ASN A 1 75 ? 19.337 -4.377 -9.498 1.00 93.06 75 ASN A N 1
ATOM 585 C CA . ASN A 1 75 ? 18.856 -5.239 -8.417 1.00 93.06 75 ASN A CA 1
ATOM 586 C C . ASN A 1 75 ? 17.401 -5.697 -8.596 1.00 93.06 75 ASN A C 1
ATOM 588 O O . ASN A 1 75 ? 16.861 -6.355 -7.708 1.00 93.06 75 ASN A O 1
ATOM 592 N N . VAL A 1 76 ? 16.756 -5.384 -9.727 1.00 92.38 76 VAL A N 1
ATOM 593 C CA . VAL A 1 76 ? 15.332 -5.689 -9.983 1.00 92.38 76 VAL A CA 1
ATOM 594 C C . VAL A 1 76 ? 14.983 -7.145 -9.675 1.00 92.38 76 VAL A C 1
ATOM 596 O O . VAL A 1 76 ? 14.001 -7.395 -8.985 1.00 92.38 76 VAL A O 1
ATOM 599 N N . SER A 1 77 ? 15.804 -8.094 -10.131 1.00 90.44 77 SER A N 1
ATOM 600 C CA . SER A 1 77 ? 15.561 -9.536 -9.964 1.00 90.44 77 SER A CA 1
ATOM 601 C C . SER A 1 77 ? 15.711 -10.050 -8.529 1.00 90.44 77 SER A C 1
ATOM 603 O O . SER A 1 77 ? 15.348 -11.188 -8.262 1.00 90.44 77 SER A O 1
ATOM 605 N N . VAL A 1 78 ? 16.310 -9.264 -7.630 1.00 92.62 78 VAL A N 1
ATOM 606 C CA . VAL A 1 78 ? 16.458 -9.612 -6.206 1.00 92.62 78 VAL A CA 1
ATOM 607 C C . VAL A 1 78 ? 15.384 -8.919 -5.363 1.00 92.62 78 VAL A C 1
ATOM 609 O O . VAL A 1 78 ? 15.017 -9.416 -4.303 1.00 92.62 78 VAL A O 1
ATOM 612 N N . ILE A 1 79 ? 14.876 -7.774 -5.830 1.00 92.69 79 ILE A N 1
ATOM 613 C CA . ILE A 1 79 ? 13.809 -7.017 -5.165 1.00 92.69 79 ILE A CA 1
ATOM 614 C C . ILE A 1 79 ? 12.424 -7.636 -5.435 1.00 92.69 79 ILE A C 1
ATOM 616 O O . ILE A 1 79 ? 11.583 -7.629 -4.535 1.00 92.69 79 ILE A O 1
ATOM 620 N N . ILE A 1 80 ? 12.175 -8.118 -6.662 1.00 89.62 80 ILE A N 1
ATOM 621 C CA . ILE A 1 80 ? 10.889 -8.681 -7.133 1.00 89.62 80 ILE A CA 1
ATOM 622 C C . ILE A 1 80 ? 10.919 -10.207 -7.091 1.00 89.62 80 ILE A C 1
ATOM 624 O O . ILE A 1 80 ? 9.948 -10.785 -6.550 1.00 89.62 80 ILE A O 1
#